Protein AF-A0A968PYA4-F1 (afdb_monomer_lite)

Structure (mmCIF, N/CA/C/O backbone):
data_AF-A0A968PYA4-F1
#
_entry.id   AF-A0A968PYA4-F1
#
loop_
_atom_site.group_PDB
_atom_site.id
_atom_site.type_symbol
_atom_site.label_atom_id
_atom_site.label_alt_id
_atom_site.label_comp_id
_atom_site.label_asym_id
_atom_site.label_entity_id
_atom_site.label_seq_id
_atom_site.pdbx_PDB_ins_code
_atom_site.Cartn_x
_atom_site.Cartn_y
_atom_site.Cartn_z
_atom_site.occupancy
_atom_site.B_iso_or_equiv
_atom_site.auth_seq_id
_atom_site.auth_comp_id
_atom_site.auth_asym_id
_atom_site.auth_atom_id
_atom_site.pdbx_PDB_model_num
ATOM 1 N N . MET A 1 1 ? -38.327 51.781 -13.565 1.00 41.78 1 MET A N 1
ATOM 2 C CA . MET A 1 1 ? -37.555 50.953 -12.631 1.00 41.78 1 MET A CA 1
ATOM 3 C C . MET A 1 1 ? -36.238 50.680 -13.329 1.00 41.78 1 MET A C 1
ATOM 5 O O . MET A 1 1 ? -36.263 49.963 -14.313 1.00 41.78 1 MET A O 1
ATOM 9 N N . ASP A 1 2 ? -35.108 51.319 -13.074 1.00 45.09 2 ASP A N 1
ATOM 10 C CA . ASP A 1 2 ? -34.631 52.258 -12.057 1.00 45.09 2 ASP A CA 1
ATOM 11 C C . ASP A 1 2 ? -33.408 52.940 -12.719 1.00 45.09 2 ASP A C 1
ATOM 13 O O . ASP A 1 2 ? -32.686 52.307 -13.481 1.00 45.09 2 ASP A O 1
ATOM 17 N N . THR A 1 3 ? -33.342 54.269 -12.730 1.00 45.03 3 THR A N 1
ATOM 18 C CA . THR A 1 3 ? -32.497 55.056 -11.809 1.00 45.03 3 THR A CA 1
ATOM 19 C C . THR A 1 3 ? -31.026 55.070 -12.271 1.00 45.03 3 THR A C 1
ATOM 21 O O . THR A 1 3 ? -30.312 54.090 -12.130 1.00 45.03 3 THR A O 1
ATOM 24 N N . ASN A 1 4 ? -30.624 56.073 -13.062 1.00 48.72 4 ASN A N 1
ATOM 25 C CA . ASN A 1 4 ? -29.938 57.301 -12.612 1.00 48.72 4 ASN A CA 1
ATOM 26 C C . ASN A 1 4 ? -28.547 57.034 -12.003 1.00 48.72 4 ASN A C 1
ATOM 28 O O . ASN A 1 4 ? -28.483 56.550 -10.878 1.00 48.72 4 ASN A O 1
ATOM 32 N N . LEU A 1 5 ? -27.464 57.434 -12.689 1.00 50.03 5 LEU A N 1
ATOM 33 C CA . LEU A 1 5 ? -26.242 57.883 -12.011 1.00 50.03 5 LEU A CA 1
ATOM 34 C C . LEU A 1 5 ? -25.325 58.720 -12.931 1.00 50.03 5 LEU A C 1
ATOM 36 O O . LEU A 1 5 ? -24.725 58.184 -13.855 1.00 50.03 5 LEU A O 1
ATOM 40 N N . SER A 1 6 ? -25.245 60.014 -12.595 1.00 45.03 6 SER A N 1
ATOM 41 C CA . SER A 1 6 ? -24.073 60.916 -12.614 1.00 45.03 6 SER A CA 1
ATOM 42 C C . SER A 1 6 ? -23.399 61.242 -13.970 1.00 45.03 6 SER A C 1
ATOM 44 O O . SER A 1 6 ? -22.969 60.349 -14.684 1.00 45.03 6 SER A O 1
ATOM 46 N N . THR A 1 7 ? -23.319 62.501 -14.442 1.00 50.47 7 THR A N 1
ATOM 47 C CA . THR A 1 7 ? -22.664 63.696 -13.830 1.00 50.47 7 THR A CA 1
ATOM 48 C C . THR A 1 7 ? -21.188 63.367 -13.560 1.00 50.47 7 THR A C 1
ATOM 50 O O . THR A 1 7 ? -20.924 62.443 -12.807 1.00 50.47 7 THR A O 1
ATOM 53 N N . ASP A 1 8 ? -20.141 63.983 -14.105 1.00 58.38 8 ASP A N 1
ATOM 54 C CA . ASP A 1 8 ? -19.841 65.307 -14.675 1.00 58.38 8 ASP A CA 1
ATOM 55 C C . ASP A 1 8 ? -18.489 65.151 -15.460 1.00 58.38 8 ASP A C 1
ATOM 57 O O . ASP A 1 8 ? -18.122 64.010 -15.743 1.00 58.38 8 ASP A O 1
ATOM 61 N N . PRO A 1 9 ? -17.719 66.189 -15.851 1.00 59.19 9 PRO A N 1
ATOM 62 C CA . PRO A 1 9 ? -17.381 66.504 -17.232 1.00 59.19 9 PRO A CA 1
ATOM 63 C C . PRO A 1 9 ? -15.839 66.598 -17.373 1.00 59.19 9 PRO A C 1
ATOM 65 O O . PRO A 1 9 ? -15.109 65.875 -16.706 1.00 59.19 9 PRO A O 1
ATOM 68 N N . SER A 1 10 ? -15.359 67.589 -18.125 1.00 39.03 10 SER A N 1
ATOM 69 C CA . SER A 1 10 ? -13.960 68.019 -18.269 1.00 39.03 10 SER A CA 1
ATOM 70 C C . SER A 1 10 ? -13.170 67.176 -19.259 1.00 39.03 10 SER A C 1
ATOM 72 O O . SER A 1 10 ? -12.778 66.048 -18.997 1.00 39.03 10 SER A O 1
ATOM 74 N N . SER A 1 11 ? -13.099 67.676 -20.491 1.00 47.88 11 SER A N 1
ATOM 75 C CA . SER A 1 11 ? -12.031 68.588 -20.944 1.00 47.88 11 SER A CA 1
ATOM 76 C C . SER A 1 11 ? -10.818 67.744 -21.327 1.00 47.88 11 SER A C 1
ATOM 78 O O . SER A 1 11 ? -10.259 67.030 -20.506 1.00 47.88 11 SER A O 1
ATOM 80 N N . SER A 1 12 ? -10.458 67.699 -22.610 1.00 51.44 12 SER A N 1
ATOM 81 C CA . SER A 1 12 ? -9.668 68.783 -23.219 1.00 51.44 12 SER A CA 1
ATOM 82 C C . SER A 1 12 ? -8.507 69.079 -22.283 1.00 51.44 12 SER A C 1
ATOM 84 O O . SER A 1 12 ? -8.679 69.598 -21.192 1.00 51.44 12 SER A O 1
ATOM 86 N N . ASP A 1 13 ? -7.294 68.730 -22.595 1.00 56.59 13 ASP A N 1
ATOM 87 C CA . ASP A 1 13 ? -6.556 68.963 -23.812 1.00 56.59 13 ASP A CA 1
ATOM 88 C C . ASP A 1 13 ? -5.182 68.373 -23.459 1.00 56.59 13 ASP A C 1
ATOM 90 O O . ASP A 1 13 ? -4.937 68.014 -22.307 1.00 56.59 13 ASP A O 1
ATOM 94 N N . GLU A 1 14 ? -4.297 68.273 -24.423 1.00 46.69 14 GLU A N 1
ATOM 95 C CA . GLU A 1 14 ? -2.912 68.700 -24.252 1.00 46.69 14 GLU A CA 1
ATOM 96 C C . GLU A 1 14 ? -2.031 67.935 -25.230 1.00 46.69 14 GLU A C 1
ATOM 98 O O . GLU A 1 14 ? -1.660 66.775 -25.063 1.00 46.69 14 GLU A O 1
ATOM 103 N N . VAL A 1 15 ? -1.727 68.707 -26.267 1.00 52.91 15 VAL A N 1
ATOM 104 C CA . VAL A 1 15 ? -0.376 69.011 -26.728 1.00 52.91 15 VAL A CA 1
ATOM 105 C C . VAL A 1 15 ? 0.360 67.870 -27.409 1.00 52.91 15 VAL A C 1
ATOM 107 O O . VAL A 1 15 ? 0.811 66.895 -26.828 1.00 52.91 15 VAL A O 1
ATOM 110 N N . VAL A 1 16 ? 0.427 67.920 -28.737 1.00 49.22 16 VAL A N 1
ATOM 111 C CA . VAL A 1 16 ? 1.471 68.667 -29.454 1.00 49.22 16 VAL A CA 1
ATOM 112 C C . VAL A 1 16 ? 2.848 68.406 -28.852 1.00 49.22 16 VAL A C 1
ATOM 114 O O . VAL A 1 16 ? 3.220 68.954 -27.821 1.00 49.22 16 VAL A O 1
ATOM 117 N N . SER A 1 17 ? 3.644 67.600 -29.540 1.00 51.28 17 SER A N 1
ATOM 118 C CA . SER A 1 17 ? 4.823 68.118 -30.228 1.00 51.28 17 SER A CA 1
ATOM 119 C C . SER A 1 17 ? 5.457 67.009 -31.048 1.00 51.28 17 SER A C 1
ATOM 121 O O . SER A 1 17 ? 5.524 65.855 -30.637 1.00 51.28 17 SER A O 1
ATOM 123 N N . GLU A 1 18 ? 5.857 67.413 -32.243 1.00 52.53 18 GLU A N 1
ATOM 124 C CA . GLU A 1 18 ? 6.782 66.746 -33.141 1.00 52.53 18 GLU A CA 1
ATOM 125 C C . GLU A 1 18 ? 7.818 65.881 -32.409 1.00 52.53 18 GLU A C 1
ATOM 127 O O . GLU A 1 18 ? 8.619 66.387 -31.630 1.00 52.53 18 GLU A O 1
ATOM 132 N N . ASP A 1 19 ? 7.877 64.599 -32.758 1.00 47.06 19 ASP A N 1
ATOM 133 C CA . ASP A 1 19 ? 9.177 64.001 -33.028 1.00 47.06 19 ASP A CA 1
ATOM 134 C C . ASP A 1 19 ? 9.117 63.321 -34.393 1.00 47.06 19 ASP A C 1
ATOM 136 O O . ASP A 1 19 ? 8.516 62.270 -34.607 1.00 47.06 19 ASP A O 1
ATOM 140 N N . THR A 1 20 ? 9.590 64.105 -35.349 1.00 55.41 20 THR A N 1
ATOM 141 C CA . THR A 1 20 ? 10.455 63.756 -36.469 1.00 55.41 20 THR A CA 1
ATOM 142 C C . THR A 1 20 ? 10.705 62.273 -36.826 1.00 55.41 20 THR A C 1
ATOM 144 O O . THR A 1 20 ? 10.780 61.380 -35.991 1.00 55.41 20 THR A O 1
ATOM 147 N N . PRO A 1 21 ? 10.888 61.993 -38.130 1.00 52.69 21 PRO A N 1
ATOM 148 C CA . PRO A 1 21 ? 10.774 60.664 -38.708 1.00 52.69 21 PRO A CA 1
ATOM 149 C C . PRO A 1 21 ? 12.004 59.809 -38.410 1.00 52.69 21 PRO A C 1
ATOM 151 O O . PRO A 1 21 ? 13.127 60.198 -38.730 1.00 52.69 21 PRO A O 1
ATOM 154 N N . ALA A 1 22 ? 11.800 58.584 -37.932 1.00 47.78 22 ALA A N 1
ATOM 155 C CA . ALA A 1 22 ? 12.832 57.565 -38.034 1.00 47.78 22 ALA A CA 1
ATOM 156 C C . ALA A 1 22 ? 12.248 56.152 -38.140 1.00 47.78 22 ALA A C 1
ATOM 158 O O . ALA A 1 22 ? 11.617 55.639 -37.225 1.00 47.78 22 ALA A O 1
ATOM 159 N N . THR A 1 23 ? 12.613 55.504 -39.248 1.00 51.09 23 THR A N 1
ATOM 160 C CA . THR A 1 23 ? 13.009 54.091 -39.271 1.00 51.09 23 THR A CA 1
ATOM 161 C C . THR A 1 23 ? 11.897 53.031 -39.284 1.00 51.09 23 THR A C 1
ATOM 163 O O . THR A 1 23 ? 11.408 52.552 -38.272 1.00 51.09 23 THR A O 1
ATOM 166 N N . LEU A 1 24 ? 11.572 52.629 -40.521 1.00 59.19 24 LEU A N 1
ATOM 167 C CA . LEU A 1 24 ? 11.461 51.247 -41.025 1.00 59.19 24 LEU A CA 1
ATOM 168 C C . LEU A 1 24 ? 11.083 50.132 -40.020 1.00 59.19 24 LEU A C 1
ATOM 170 O O . LEU A 1 24 ? 11.921 49.754 -39.202 1.00 59.19 24 LEU A O 1
ATOM 174 N N . PRO A 1 25 ? 9.958 49.416 -40.209 1.00 56.22 25 PRO A N 1
ATOM 175 C CA . PRO A 1 25 ? 9.800 48.086 -39.646 1.00 56.22 25 PRO A CA 1
ATOM 176 C C . PRO A 1 25 ? 10.380 47.066 -40.630 1.00 56.22 25 PRO A C 1
ATOM 178 O O . PRO A 1 25 ? 9.633 46.414 -41.348 1.00 56.22 25 PRO A O 1
ATOM 181 N N . ASN A 1 26 ? 11.706 46.954 -40.726 1.00 55.09 26 ASN A N 1
ATOM 182 C CA . ASN A 1 26 ? 12.313 45.711 -41.208 1.00 55.09 26 ASN A CA 1
ATOM 183 C C . ASN A 1 26 ? 13.812 45.673 -40.897 1.00 55.09 26 ASN A C 1
ATOM 185 O O . ASN A 1 26 ? 14.641 46.072 -41.715 1.00 55.09 26 ASN A O 1
ATOM 189 N N . LEU A 1 27 ? 14.175 45.166 -39.723 1.00 47.78 27 LEU A N 1
ATOM 190 C CA . LEU A 1 27 ? 15.518 44.646 -39.512 1.00 47.78 27 LEU A CA 1
ATOM 191 C C . LEU A 1 27 ? 15.427 43.302 -38.806 1.00 47.78 27 LEU A C 1
ATOM 193 O O . LEU A 1 27 ? 14.914 43.179 -37.698 1.00 47.78 27 LEU A O 1
ATOM 197 N N . ALA A 1 28 ? 15.906 42.310 -39.547 1.00 57.34 28 ALA A N 1
ATOM 198 C CA . ALA A 1 28 ? 16.085 40.934 -39.163 1.00 57.34 28 ALA A CA 1
ATOM 199 C C . ALA A 1 28 ? 16.707 40.820 -37.771 1.00 57.34 28 ALA A C 1
ATOM 201 O O . ALA A 1 28 ? 17.784 41.362 -37.519 1.00 57.34 28 ALA A O 1
ATOM 202 N N . VAL A 1 29 ? 16.069 40.039 -36.903 1.00 58.34 29 VAL A N 1
ATOM 203 C CA . VAL A 1 29 ? 16.829 39.345 -35.872 1.00 58.34 29 VAL A CA 1
ATOM 204 C C . VAL A 1 29 ? 17.521 38.171 -36.568 1.00 58.34 29 VAL A C 1
ATOM 206 O O . VAL A 1 29 ? 16.836 37.333 -37.159 1.00 58.34 29 VAL A O 1
ATOM 209 N N . PRO A 1 30 ? 18.862 38.116 -36.607 1.00 49.25 30 PRO A N 1
ATOM 210 C CA . PRO A 1 30 ? 19.528 36.885 -36.977 1.00 49.25 30 PRO A CA 1
ATOM 211 C C . PRO A 1 30 ? 19.153 35.833 -35.935 1.00 49.25 30 PRO A C 1
ATOM 213 O O . PRO A 1 30 ? 19.255 36.070 -34.730 1.00 49.25 30 PRO A O 1
ATOM 216 N N . ASP A 1 31 ? 18.698 34.690 -36.435 1.00 53.97 31 ASP A N 1
ATOM 217 C CA . ASP A 1 31 ? 18.552 33.436 -35.713 1.00 53.97 31 ASP A CA 1
ATOM 218 C C . ASP A 1 31 ? 19.905 33.071 -35.078 1.00 53.97 31 ASP A C 1
ATOM 220 O O . ASP A 1 31 ? 20.741 32.383 -35.655 1.00 53.97 31 ASP A O 1
ATOM 224 N N . MET A 1 32 ? 20.173 33.615 -33.893 1.00 51.75 32 MET A N 1
ATOM 225 C CA . MET A 1 32 ? 21.136 33.052 -32.958 1.00 51.75 32 MET A CA 1
ATOM 226 C C . MET A 1 32 ? 20.378 32.036 -32.113 1.00 51.75 32 MET A C 1
ATOM 228 O O . MET A 1 32 ? 20.195 32.211 -30.909 1.00 51.75 32 MET A O 1
ATOM 232 N N . SER A 1 33 ? 19.916 30.968 -32.769 1.00 55.91 33 SER A N 1
ATOM 233 C CA . SER A 1 33 ? 19.610 29.716 -32.090 1.00 55.91 33 SER A CA 1
ATOM 234 C C . SER A 1 33 ? 20.893 29.255 -31.403 1.00 55.91 33 SER A C 1
ATOM 236 O O . SER A 1 33 ? 21.832 28.768 -32.035 1.00 55.91 33 SER A O 1
ATOM 238 N N . LEU A 1 34 ? 20.967 29.512 -30.098 1.00 57.03 34 LEU A N 1
ATOM 239 C CA . LEU A 1 34 ? 22.043 29.053 -29.228 1.00 57.03 34 LEU A CA 1
ATOM 240 C C . LEU A 1 34 ? 22.234 27.534 -29.401 1.00 57.03 34 LEU A C 1
ATOM 242 O O . LEU A 1 34 ? 21.244 26.796 -29.449 1.00 57.03 34 LEU A O 1
ATOM 246 N N . PRO A 1 35 ? 23.479 27.034 -29.462 1.00 51.03 35 PRO A N 1
ATOM 247 C CA . PRO A 1 35 ? 23.726 25.604 -29.503 1.00 51.03 35 PRO A CA 1
ATOM 248 C C . PRO A 1 35 ? 23.431 24.986 -28.128 1.00 51.03 35 PRO A C 1
ATOM 250 O O . PRO A 1 35 ? 24.173 25.225 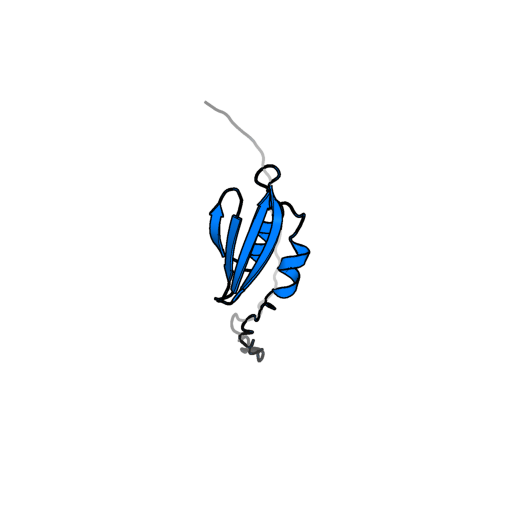-27.185 1.00 51.03 35 PRO A O 1
ATOM 253 N N . GLN A 1 36 ? 22.343 24.206 -28.084 1.00 57.28 36 GLN A N 1
ATOM 254 C CA . GLN A 1 36 ? 22.044 23.007 -27.279 1.00 57.28 36 GLN A CA 1
ATOM 255 C C . GLN A 1 36 ? 22.312 23.010 -25.751 1.00 57.28 36 GLN A C 1
ATOM 257 O O . GLN A 1 36 ? 23.308 23.505 -25.240 1.00 57.28 36 GLN A O 1
ATOM 262 N N . PRO A 1 37 ? 21.495 22.250 -25.010 1.00 47.38 37 PRO A N 1
ATOM 263 C CA . PRO A 1 37 ? 22.007 20.914 -24.728 1.00 47.38 37 PRO A CA 1
ATOM 264 C C . PRO A 1 37 ? 21.096 19.843 -25.319 1.00 47.38 37 PRO A C 1
ATOM 266 O O . PRO A 1 37 ? 19.876 19.880 -25.177 1.00 47.38 37 PRO A O 1
ATOM 269 N N . SER A 1 38 ? 21.717 18.856 -25.965 1.00 57.66 38 SER A N 1
ATOM 270 C CA . SER A 1 38 ? 21.210 17.494 -25.954 1.00 57.66 38 SER A CA 1
ATOM 271 C C . SER A 1 38 ? 20.962 17.168 -24.489 1.00 57.66 38 SER A C 1
ATOM 273 O O . SER A 1 38 ? 21.904 16.870 -23.760 1.00 57.66 38 SER A O 1
ATOM 275 N N . GLN A 1 39 ? 19.725 17.300 -24.024 1.00 56.75 39 GLN A N 1
ATOM 276 C CA . GLN A 1 39 ? 19.330 16.524 -22.870 1.00 56.75 39 GLN A CA 1
ATOM 277 C C . GLN A 1 39 ? 19.525 15.090 -23.367 1.00 56.75 39 GLN A C 1
ATOM 279 O O . GLN A 1 39 ? 18.877 14.717 -24.356 1.00 56.75 39 GLN A O 1
ATOM 284 N N . PRO A 1 40 ? 20.443 14.283 -22.802 1.00 51.53 40 PRO A N 1
ATOM 285 C CA . PRO A 1 40 ? 20.166 12.866 -22.862 1.00 51.53 40 PRO A CA 1
ATOM 286 C C . PRO A 1 40 ? 18.723 12.736 -22.363 1.00 51.53 40 PRO A C 1
ATOM 288 O O . PRO A 1 40 ? 18.318 13.448 -21.438 1.00 51.53 40 PRO A O 1
ATOM 291 N N . LEU A 1 41 ? 17.921 11.876 -22.990 1.00 54.00 41 LEU A N 1
ATOM 292 C CA . LEU A 1 41 ? 16.944 11.186 -22.172 1.00 54.00 41 LEU A CA 1
ATOM 293 C C . LEU A 1 41 ? 17.799 10.558 -21.070 1.00 54.00 41 LEU A C 1
ATOM 295 O O . LEU A 1 41 ? 18.383 9.495 -21.248 1.00 54.00 41 LEU A O 1
ATOM 299 N N . GLU A 1 42 ? 17.959 11.275 -19.963 1.00 52.91 42 GLU A N 1
ATOM 300 C CA . GLU A 1 42 ? 17.998 10.663 -18.666 1.00 52.91 42 GLU A CA 1
ATOM 301 C C . GLU A 1 42 ? 16.678 9.898 -18.680 1.00 52.91 42 GLU A C 1
ATOM 303 O O . GLU A 1 42 ? 15.611 10.428 -18.373 1.00 52.91 42 GLU A O 1
ATOM 308 N N . GLU A 1 43 ? 16.730 8.656 -19.179 1.00 49.22 43 GLU A N 1
ATOM 309 C CA . GLU A 1 43 ? 16.092 7.562 -18.482 1.00 49.22 43 GLU A CA 1
ATOM 310 C C . GLU A 1 43 ? 16.287 7.937 -17.030 1.00 49.22 43 GLU A C 1
ATOM 312 O O . GLU A 1 43 ? 17.400 7.875 -16.501 1.00 49.22 43 GLU A O 1
ATOM 317 N N . ALA A 1 44 ? 15.239 8.499 -16.439 1.00 49.91 44 ALA A N 1
ATOM 318 C CA . ALA A 1 44 ? 15.140 8.577 -15.019 1.00 49.91 44 ALA A CA 1
ATOM 319 C C . ALA A 1 44 ? 15.121 7.104 -14.606 1.00 49.91 44 ALA A C 1
ATOM 321 O O . ALA A 1 44 ? 14.074 6.524 -14.352 1.00 49.91 44 ALA A O 1
ATOM 322 N N . MET A 1 45 ? 16.310 6.504 -14.520 1.00 47.16 45 MET A N 1
ATOM 323 C CA . MET A 1 45 ? 16.735 5.770 -13.355 1.00 47.16 45 MET A CA 1
ATOM 324 C C . MET A 1 45 ? 16.506 6.726 -12.184 1.00 47.16 45 MET A C 1
ATOM 326 O O . MET A 1 45 ? 17.434 7.266 -11.586 1.00 47.16 45 MET A O 1
ATOM 330 N N . THR A 1 46 ? 15.229 6.974 -11.872 1.00 49.44 46 THR A N 1
ATOM 331 C CA . THR A 1 46 ? 14.802 7.175 -10.508 1.00 49.44 46 THR A CA 1
ATOM 332 C C . THR A 1 46 ? 15.554 6.088 -9.765 1.00 49.44 46 THR A C 1
ATOM 334 O O . THR A 1 46 ? 15.425 4.919 -10.147 1.00 49.44 46 THR A O 1
ATOM 337 N N . PRO A 1 47 ? 16.448 6.436 -8.821 1.00 41.03 47 PRO A N 1
ATOM 338 C CA . PRO A 1 47 ? 17.078 5.408 -8.022 1.00 41.03 47 PRO A CA 1
ATOM 339 C C . PRO A 1 47 ? 15.910 4.605 -7.482 1.00 41.03 47 PRO A C 1
ATOM 341 O O . PRO A 1 47 ? 15.055 5.170 -6.797 1.00 41.03 47 PRO A O 1
ATOM 344 N N . ALA A 1 48 ? 15.786 3.345 -7.910 1.00 51.38 48 ALA A N 1
ATOM 345 C CA . ALA A 1 48 ? 14.774 2.487 -7.347 1.00 51.38 48 ALA A CA 1
ATOM 346 C C . ALA A 1 48 ? 15.027 2.575 -5.840 1.00 51.38 48 ALA A C 1
ATOM 348 O O . ALA A 1 48 ? 16.164 2.303 -5.434 1.00 51.38 48 ALA A O 1
ATOM 349 N N . PRO A 1 49 ? 14.076 3.103 -5.034 1.00 50.47 49 PRO A N 1
ATOM 350 C CA . PRO A 1 49 ? 14.293 3.227 -3.605 1.00 50.47 49 PRO A CA 1
ATOM 351 C C . PRO A 1 49 ? 14.812 1.883 -3.115 1.00 50.47 49 PRO A C 1
ATOM 353 O O . PRO A 1 49 ? 14.277 0.865 -3.564 1.00 50.47 49 PRO A O 1
ATOM 356 N N . PRO A 1 50 ? 15.893 1.873 -2.316 1.00 50.31 50 PRO A N 1
ATOM 357 C CA . PRO A 1 50 ? 16.592 0.652 -1.962 1.00 50.31 50 PRO A CA 1
ATOM 358 C C . PRO A 1 50 ? 15.577 -0.322 -1.376 1.00 50.31 50 PRO A C 1
ATOM 360 O O . PRO A 1 50 ? 15.101 -0.152 -0.257 1.00 50.31 50 PRO A O 1
ATOM 363 N N . THR A 1 51 ? 15.221 -1.331 -2.164 1.00 54.84 51 THR A N 1
ATOM 364 C CA . THR A 1 51 ? 14.143 -2.268 -1.853 1.00 54.84 51 THR A CA 1
ATOM 365 C C . THR A 1 51 ? 14.435 -3.044 -0.569 1.00 54.84 51 THR A C 1
ATOM 367 O O . THR A 1 51 ? 13.527 -3.456 0.144 1.00 54.84 51 THR A O 1
ATOM 370 N N . ALA A 1 52 ? 15.724 -3.165 -0.241 1.00 50.03 52 ALA A N 1
ATOM 371 C CA . ALA A 1 52 ? 16.241 -3.803 0.958 1.00 50.03 52 ALA A CA 1
ATOM 372 C C . ALA A 1 52 ? 15.968 -3.035 2.267 1.00 50.03 52 ALA A C 1
ATOM 374 O O . ALA A 1 52 ? 15.996 -3.655 3.325 1.00 50.03 52 ALA A O 1
ATOM 375 N N . ASP A 1 53 ? 15.710 -1.721 2.229 1.00 60.19 53 ASP A N 1
ATOM 376 C CA . ASP A 1 53 ? 15.422 -0.940 3.448 1.00 60.19 53 ASP A CA 1
ATOM 377 C C . ASP A 1 53 ? 13.928 -0.984 3.825 1.00 60.19 53 ASP A C 1
ATOM 379 O O . ASP A 1 53 ? 13.552 -0.775 4.977 1.00 60.19 53 ASP A O 1
ATOM 383 N N . LEU A 1 54 ? 13.065 -1.334 2.864 1.00 65.25 54 LEU A N 1
ATOM 384 C CA . LEU A 1 54 ? 11.613 -1.340 3.040 1.00 65.25 54 LEU A CA 1
ATOM 385 C C . LEU A 1 54 ? 11.157 -2.418 4.036 1.00 65.25 54 LEU A C 1
ATOM 387 O O . LEU A 1 54 ? 10.352 -2.142 4.917 1.00 65.25 54 LEU A O 1
ATOM 391 N N . SER A 1 55 ? 11.704 -3.630 3.982 1.00 65.56 55 SER A N 1
ATOM 392 C CA . SER A 1 55 ? 11.267 -4.721 4.866 1.00 65.56 55 SER A CA 1
ATOM 393 C C . SER A 1 55 ? 11.541 -4.461 6.355 1.00 65.56 55 SER A C 1
ATOM 395 O O . SER A 1 55 ? 10.789 -4.914 7.211 1.00 65.56 55 SER A O 1
ATOM 397 N N . THR A 1 56 ? 12.574 -3.682 6.693 1.00 64.75 56 THR A N 1
ATOM 398 C CA . THR A 1 56 ? 12.874 -3.335 8.097 1.00 64.75 56 THR A CA 1
ATOM 399 C C . THR A 1 56 ? 12.294 -1.979 8.500 1.00 64.75 56 THR A C 1
ATOM 401 O O . THR A 1 56 ? 11.875 -1.809 9.642 1.00 64.75 56 THR A O 1
ATOM 404 N N . GLY A 1 57 ? 12.235 -1.013 7.578 1.00 79.75 57 GLY A N 1
ATOM 405 C CA . GLY A 1 57 ? 11.751 0.340 7.858 1.00 79.75 57 GLY A CA 1
ATOM 406 C C . GLY A 1 57 ? 10.230 0.463 7.974 1.00 79.75 57 GLY A C 1
ATOM 407 O O . GLY A 1 57 ? 9.743 1.436 8.551 1.00 79.75 57 GLY A O 1
ATOM 408 N N . LEU A 1 58 ? 9.472 -0.497 7.438 1.00 84.62 58 LEU A N 1
ATOM 409 C CA . LEU A 1 58 ? 8.007 -0.452 7.432 1.00 84.62 58 LEU A CA 1
ATOM 410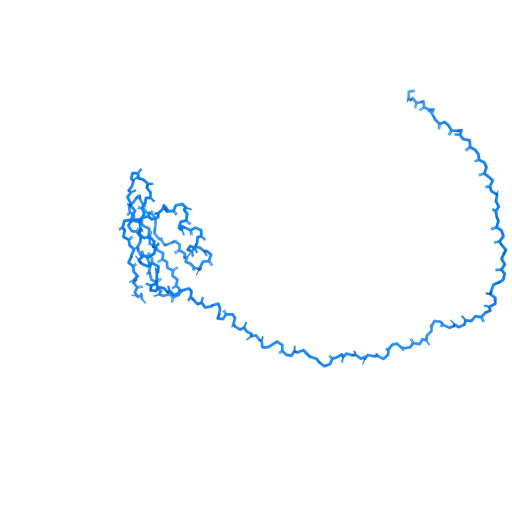 C C . LEU A 1 58 ? 7.371 -1.060 8.687 1.00 84.62 58 LEU A C 1
ATOM 412 O O . LEU A 1 58 ? 6.266 -0.661 9.045 1.00 84.62 58 LEU A O 1
ATOM 416 N N . VAL A 1 59 ? 8.054 -1.980 9.372 1.00 89.12 59 VAL A N 1
ATOM 417 C CA . VAL A 1 59 ? 7.524 -2.646 10.573 1.00 89.12 59 VAL A CA 1
ATOM 418 C C . VAL A 1 59 ? 7.294 -1.631 11.698 1.00 89.12 59 VAL A C 1
ATOM 420 O O . VAL A 1 59 ? 8.158 -0.815 12.015 1.00 89.12 59 VAL A O 1
ATOM 423 N N . GLY A 1 60 ? 6.115 -1.688 12.314 1.00 88.50 60 GLY A N 1
ATOM 424 C CA . GLY A 1 60 ? 5.654 -0.760 13.347 1.00 88.50 60 GLY A CA 1
ATOM 425 C C . GLY A 1 60 ? 5.094 0.559 12.810 1.00 88.50 60 GLY A C 1
ATOM 426 O O . GLY A 1 60 ? 4.724 1.421 13.601 1.00 88.50 60 GLY A O 1
ATOM 427 N N . GLN A 1 61 ? 5.025 0.752 11.489 1.00 89.69 61 GLN A N 1
ATOM 428 C CA . GLN A 1 61 ? 4.351 1.911 10.904 1.00 89.69 61 GLN A CA 1
ATOM 429 C C . GLN A 1 61 ? 2.884 1.614 10.599 1.00 89.69 61 GLN A C 1
ATOM 431 O O . GLN A 1 61 ? 2.506 0.483 10.299 1.00 89.69 61 GLN A O 1
ATOM 436 N N . ASN A 1 62 ? 2.044 2.649 10.631 1.00 92.00 62 ASN A N 1
ATOM 437 C CA . ASN A 1 62 ? 0.651 2.513 10.229 1.00 92.00 62 ASN A CA 1
ATOM 438 C C . ASN A 1 62 ? 0.533 2.421 8.703 1.00 92.00 62 ASN A C 1
ATOM 440 O O . ASN A 1 62 ? 1.123 3.223 7.974 1.00 92.00 62 ASN A O 1
ATOM 444 N N . ILE A 1 63 ? -0.278 1.485 8.220 1.00 89.81 63 ILE A N 1
ATOM 445 C CA . ILE A 1 63 ? -0.440 1.225 6.793 1.00 89.81 63 ILE A CA 1
ATOM 446 C C . ILE A 1 63 ? -0.976 2.431 6.022 1.00 89.81 63 ILE A C 1
ATOM 448 O O . ILE A 1 63 ? -0.618 2.619 4.864 1.00 89.81 63 ILE A O 1
ATOM 452 N N . ASP A 1 64 ? -1.771 3.291 6.661 1.00 90.38 64 ASP A N 1
ATOM 453 C CA . ASP A 1 64 ? -2.307 4.505 6.036 1.00 90.38 64 ASP A CA 1
ATOM 454 C C . ASP A 1 64 ? -1.196 5.518 5.693 1.00 90.38 64 ASP A C 1
ATOM 456 O O . ASP A 1 64 ? -1.287 6.235 4.701 1.00 90.38 64 ASP A O 1
ATOM 460 N N . ALA A 1 65 ? -0.100 5.519 6.462 1.00 89.00 65 ALA A N 1
ATOM 461 C CA . ALA A 1 65 ? 1.087 6.332 6.190 1.00 89.00 65 ALA A CA 1
ATOM 462 C C . ALA A 1 65 ? 2.056 5.652 5.207 1.00 89.00 65 ALA A C 1
ATOM 464 O O . ALA A 1 65 ? 2.683 6.322 4.387 1.00 89.00 65 ALA A O 1
ATOM 465 N N . VAL A 1 66 ? 2.163 4.323 5.270 1.00 88.50 66 VAL A N 1
ATOM 466 C CA . VAL A 1 66 ? 3.075 3.526 4.434 1.00 88.50 66 VAL A CA 1
ATOM 467 C C . VAL A 1 66 ? 2.598 3.435 2.986 1.00 88.50 66 VAL A C 1
ATOM 469 O O . VAL A 1 66 ? 3.392 3.598 2.060 1.00 88.50 66 VAL A O 1
ATOM 472 N N . MET A 1 67 ? 1.301 3.210 2.773 1.00 88.75 67 MET A N 1
ATOM 473 C CA . MET A 1 67 ? 0.704 3.053 1.445 1.00 88.75 67 MET A CA 1
ATOM 474 C C . MET A 1 67 ? 1.057 4.175 0.456 1.00 88.75 67 MET A C 1
ATOM 476 O O . MET A 1 67 ? 1.586 3.854 -0.607 1.00 88.75 67 MET A O 1
ATOM 480 N N . PRO A 1 68 ? 0.858 5.470 0.770 1.00 88.62 68 PRO A N 1
ATOM 481 C CA . PRO A 1 68 ? 1.187 6.538 -0.171 1.00 88.62 68 PRO A CA 1
ATOM 482 C C . PRO A 1 68 ? 2.691 6.636 -0.458 1.00 88.62 68 PRO A C 1
ATOM 484 O O . PRO A 1 68 ? 3.073 7.041 -1.554 1.00 88.62 68 PRO A O 1
ATOM 487 N N . MET A 1 69 ? 3.560 6.262 0.491 1.00 87.44 69 MET A N 1
ATOM 488 C CA . MET A 1 69 ? 5.008 6.207 0.252 1.00 87.44 69 MET A CA 1
ATOM 489 C C . MET A 1 69 ? 5.362 5.098 -0.740 1.00 87.44 69 MET A C 1
ATOM 491 O O . MET A 1 69 ? 6.185 5.309 -1.630 1.00 87.44 69 MET A O 1
ATOM 495 N N . LEU A 1 70 ? 4.724 3.933 -0.608 1.00 88.44 70 LEU A N 1
ATOM 496 C CA . LEU A 1 70 ? 4.912 2.807 -1.517 1.00 88.44 70 LEU A CA 1
ATOM 497 C C . LEU A 1 70 ? 4.376 3.124 -2.917 1.00 88.44 70 LEU A C 1
ATOM 499 O O . LEU A 1 70 ? 5.085 2.905 -3.896 1.00 88.44 70 LEU A O 1
ATOM 503 N N . GLU A 1 71 ? 3.196 3.732 -3.023 1.00 88.19 71 GLU A N 1
ATOM 504 C CA . GLU A 1 71 ? 2.629 4.171 -4.305 1.00 88.19 71 GLU A CA 1
ATOM 505 C C . GLU A 1 71 ? 3.529 5.203 -5.007 1.00 88.19 71 GLU A C 1
ATOM 507 O O . GLU A 1 71 ? 3.799 5.082 -6.201 1.00 88.19 71 GLU A O 1
ATOM 512 N N . GLN A 1 72 ? 4.069 6.184 -4.271 1.00 85.75 72 GLN A N 1
ATOM 513 C CA . GLN A 1 72 ? 5.045 7.144 -4.812 1.00 85.75 72 GLN A CA 1
ATOM 514 C C . GLN A 1 72 ? 6.356 6.479 -5.242 1.00 85.75 72 GLN A C 1
ATOM 516 O O . GLN A 1 72 ? 6.997 6.926 -6.192 1.00 85.75 72 GLN A O 1
ATOM 521 N N . ALA A 1 73 ? 6.750 5.405 -4.557 1.00 82.88 73 ALA A N 1
ATOM 522 C CA . ALA A 1 73 ? 7.895 4.576 -4.910 1.00 82.88 73 ALA A CA 1
ATOM 523 C C . ALA A 1 73 ? 7.623 3.628 -6.096 1.00 82.88 73 ALA A C 1
ATOM 525 O O . ALA A 1 73 ? 8.534 2.906 -6.501 1.00 82.88 73 ALA A O 1
ATOM 526 N N . GLY A 1 74 ? 6.415 3.644 -6.670 1.00 87.94 74 GLY A N 1
ATOM 527 C CA . GLY A 1 74 ? 6.037 2.839 -7.832 1.00 87.94 74 GLY A CA 1
ATOM 528 C C . GLY A 1 74 ? 5.513 1.445 -7.493 1.00 87.94 74 GLY A C 1
ATOM 529 O O . GLY A 1 74 ? 5.374 0.624 -8.393 1.00 87.94 74 GLY A O 1
ATOM 530 N N . TRP A 1 75 ? 5.226 1.165 -6.222 1.00 90.75 75 TRP A N 1
ATOM 531 C CA . TRP A 1 75 ? 4.584 -0.080 -5.815 1.00 90.75 75 TRP A CA 1
ATOM 532 C C . TRP A 1 75 ? 3.090 -0.047 -6.094 1.00 90.75 75 TRP A C 1
ATOM 534 O O . TRP A 1 75 ? 2.396 0.913 -5.757 1.00 90.75 75 TRP A O 1
ATOM 544 N N . MET A 1 76 ? 2.580 -1.134 -6.658 1.00 91.50 76 MET A N 1
ATOM 545 C CA . MET A 1 76 ? 1.167 -1.302 -6.967 1.00 91.50 76 MET A CA 1
ATOM 546 C C . MET A 1 76 ? 0.569 -2.390 -6.091 1.00 91.50 76 MET A C 1
ATOM 548 O O . MET A 1 76 ? 1.117 -3.482 -5.993 1.00 91.50 76 MET A O 1
ATOM 552 N N . VAL A 1 77 ? -0.580 -2.123 -5.473 1.00 92.88 77 VAL A N 1
ATOM 553 C CA . VAL A 1 77 ? -1.283 -3.136 -4.678 1.00 92.88 77 VAL A CA 1
ATOM 554 C C . VAL A 1 77 ? -1.862 -4.205 -5.597 1.00 92.88 77 VAL A C 1
ATOM 556 O O . VAL A 1 77 ? -2.735 -3.921 -6.416 1.00 92.88 77 VAL A O 1
ATOM 559 N N . VAL A 1 78 ? -1.419 -5.442 -5.404 1.00 93.69 78 VAL A N 1
ATOM 560 C CA . VAL A 1 78 ? -1.941 -6.624 -6.100 1.00 93.69 78 VAL A CA 1
ATOM 561 C C . VAL A 1 78 ? -3.034 -7.282 -5.269 1.00 93.69 78 VAL A C 1
ATOM 563 O O . VAL A 1 78 ? -4.100 -7.617 -5.784 1.00 93.69 78 VAL A O 1
ATOM 566 N N . THR A 1 79 ? -2.800 -7.403 -3.961 1.00 93.81 79 THR A N 1
ATOM 567 C CA . THR A 1 79 ? -3.741 -8.026 -3.027 1.00 93.81 79 THR A CA 1
ATOM 568 C C . THR A 1 79 ? -3.888 -7.157 -1.791 1.00 93.81 79 THR A C 1
ATOM 570 O O 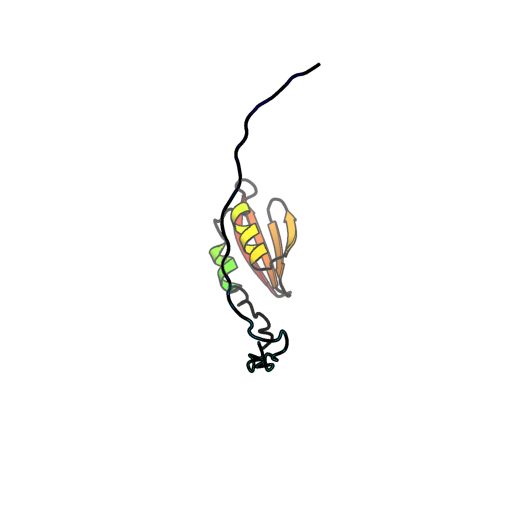. THR A 1 79 ? -2.901 -6.714 -1.213 1.00 93.81 79 THR A O 1
ATOM 573 N N . ARG A 1 80 ? -5.126 -6.941 -1.335 1.00 91.75 80 ARG A N 1
ATOM 574 C CA . ARG A 1 80 ? -5.406 -6.263 -0.066 1.00 91.75 80 ARG A CA 1
ATOM 575 C C . ARG A 1 80 ? -6.429 -7.048 0.733 1.00 91.75 80 ARG A C 1
ATOM 577 O O . ARG A 1 80 ? -7.579 -7.192 0.324 1.00 91.75 80 ARG A O 1
ATOM 584 N N . THR A 1 81 ? -6.008 -7.525 1.890 1.00 90.81 81 THR A N 1
ATOM 585 C CA . THR A 1 81 ? -6.850 -8.186 2.886 1.00 90.81 81 THR A CA 1
ATOM 586 C C . THR A 1 81 ? -6.736 -7.443 4.221 1.00 90.81 81 THR A C 1
ATOM 588 O O . THR A 1 81 ? -5.869 -6.581 4.368 1.00 90.81 81 THR A O 1
ATOM 591 N N . PRO A 1 82 ? -7.582 -7.753 5.220 1.00 88.62 82 PRO A N 1
ATOM 592 C CA . PRO A 1 82 ? -7.486 -7.122 6.536 1.00 88.62 82 PRO A CA 1
ATOM 593 C C . PRO A 1 82 ? -6.170 -7.386 7.285 1.00 88.62 82 PRO A C 1
ATOM 595 O O . PRO A 1 82 ? -5.888 -6.678 8.244 1.00 88.62 82 PRO A O 1
ATOM 598 N N . GLN A 1 83 ? -5.408 -8.414 6.896 1.00 91.94 83 GLN A N 1
ATOM 599 C CA . GLN A 1 83 ? -4.193 -8.851 7.599 1.00 91.94 83 GLN A CA 1
ATOM 600 C C . GLN A 1 83 ? -2.947 -8.893 6.711 1.00 91.94 83 GLN A C 1
ATOM 602 O O . GLN A 1 83 ? -1.855 -9.112 7.213 1.00 91.94 83 GLN A O 1
ATOM 607 N N . LEU A 1 84 ? -3.097 -8.711 5.402 1.00 92.94 84 LEU A N 1
ATOM 608 C CA . LEU A 1 84 ? -2.009 -8.823 4.438 1.00 92.94 84 LEU A CA 1
ATOM 609 C C . LEU A 1 84 ? -2.262 -7.878 3.268 1.00 92.94 84 LEU A C 1
ATOM 611 O O . LEU A 1 84 ? -3.359 -7.886 2.694 1.00 92.94 84 LEU A O 1
ATOM 615 N N . ILE A 1 85 ? -1.242 -7.122 2.885 1.00 93.31 85 ILE A N 1
ATOM 616 C CA . ILE A 1 85 ? -1.200 -6.348 1.649 1.00 93.31 85 ILE A CA 1
ATOM 617 C C . ILE A 1 85 ? -0.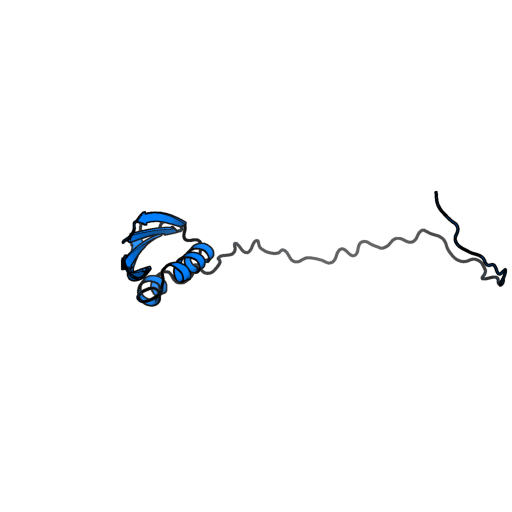007 -6.819 0.837 1.00 93.31 85 ILE A C 1
ATOM 619 O O . ILE A 1 85 ? 1.116 -6.743 1.307 1.00 93.31 85 ILE A O 1
ATOM 623 N N . GLN A 1 86 ? -0.257 -7.267 -0.383 1.00 93.38 86 GLN A N 1
ATOM 624 C CA . GLN A 1 86 ? 0.782 -7.636 -1.330 1.00 93.38 86 GLN A CA 1
ATOM 625 C C . GLN A 1 86 ? 0.889 -6.550 -2.387 1.00 93.38 86 GLN A C 1
ATOM 627 O O . GLN A 1 86 ? -0.118 -6.166 -3.000 1.00 93.38 86 GLN A O 1
ATOM 632 N N . LEU A 1 87 ? 2.103 -6.070 -2.602 1.00 93.06 87 LEU A N 1
ATOM 633 C CA . LEU A 1 87 ? 2.440 -5.106 -3.629 1.00 93.06 87 LEU A CA 1
ATOM 634 C C . LEU A 1 87 ? 3.391 -5.729 -4.648 1.00 93.06 87 LEU A C 1
ATOM 636 O O . LEU A 1 87 ? 4.136 -6.647 -4.325 1.00 93.06 87 LEU A O 1
ATOM 640 N N . ASP A 1 88 ? 3.360 -5.213 -5.867 1.00 92.25 88 ASP A N 1
ATOM 641 C CA . ASP A 1 88 ? 4.273 -5.562 -6.950 1.00 92.25 88 ASP A CA 1
ATOM 642 C C . ASP A 1 88 ? 4.926 -4.299 -7.505 1.00 92.25 88 ASP A C 1
ATOM 644 O O . ASP A 1 88 ? 4.303 -3.231 -7.582 1.00 92.25 88 ASP A O 1
ATOM 648 N N . ARG A 1 89 ? 6.192 -4.436 -7.883 1.00 88.31 89 ARG A N 1
ATOM 649 C CA . ARG A 1 89 ? 6.957 -3.427 -8.592 1.00 88.31 89 ARG A CA 1
ATOM 650 C C . ARG A 1 89 ? 8.054 -4.084 -9.417 1.00 88.31 89 ARG A C 1
ATOM 652 O O . ARG A 1 89 ? 8.998 -4.627 -8.857 1.00 88.31 89 ARG A O 1
ATOM 659 N N . ASP A 1 90 ? 7.979 -3.948 -10.739 1.00 86.56 90 ASP A N 1
ATOM 660 C CA . ASP A 1 90 ? 9.058 -4.322 -11.666 1.00 86.56 90 ASP A CA 1
ATOM 661 C C . ASP A 1 90 ? 9.578 -5.772 -11.478 1.00 86.56 90 ASP A C 1
ATOM 663 O O . ASP A 1 90 ? 10.769 -6.035 -11.645 1.00 86.56 90 ASP A O 1
ATOM 667 N N . GLY A 1 91 ? 8.698 -6.722 -11.126 1.00 85.62 91 GLY A N 1
ATOM 668 C CA . GLY A 1 91 ? 9.072 -8.119 -10.839 1.00 85.62 91 GLY A CA 1
ATOM 669 C C . GLY A 1 91 ? 9.520 -8.378 -9.395 1.00 85.62 91 GLY A C 1
ATOM 670 O O . GLY A 1 91 ? 9.996 -9.464 -9.080 1.00 85.62 91 GLY A O 1
ATOM 671 N N . GLN A 1 92 ? 9.369 -7.398 -8.505 1.00 87.94 92 GLN A N 1
ATOM 672 C CA . GLN A 1 92 ? 9.554 -7.552 -7.066 1.00 87.94 92 GLN A CA 1
ATOM 673 C C . GLN A 1 92 ? 8.195 -7.515 -6.366 1.00 87.94 92 GLN A C 1
ATOM 675 O O . GLN A 1 92 ? 7.429 -6.571 -6.537 1.00 87.94 92 GLN A O 1
ATOM 680 N N . GLY A 1 93 ? 7.914 -8.519 -5.542 1.00 90.25 93 GLY A N 1
ATOM 681 C CA . GLY A 1 93 ? 6.789 -8.552 -4.617 1.00 90.25 93 GLY A CA 1
ATOM 682 C C . GLY A 1 93 ? 7.160 -7.974 -3.251 1.00 90.25 93 GLY A C 1
ATOM 683 O O . GLY A 1 93 ? 8.296 -8.104 -2.800 1.00 90.25 93 GLY A O 1
ATOM 684 N N . LEU A 1 94 ? 6.206 -7.348 -2.571 1.00 91.06 94 LEU A N 1
ATOM 685 C CA . LEU A 1 94 ? 6.327 -6.915 -1.181 1.00 91.06 94 LEU A CA 1
ATOM 686 C C . LEU A 1 94 ? 5.069 -7.319 -0.421 1.00 91.06 94 LEU A C 1
ATOM 688 O O . LEU A 1 94 ? 3.993 -6.776 -0.666 1.00 91.06 94 LEU A O 1
ATOM 692 N N . ASP A 1 95 ? 5.224 -8.236 0.520 1.00 93.00 95 ASP A N 1
ATOM 693 C CA . ASP A 1 95 ? 4.162 -8.717 1.390 1.00 93.00 95 ASP A CA 1
ATOM 694 C C . ASP A 1 95 ? 4.234 -7.971 2.720 1.00 93.00 95 ASP A C 1
ATOM 696 O O . ASP A 1 95 ? 5.226 -8.041 3.435 1.00 93.00 95 ASP A O 1
ATOM 700 N N . LEU A 1 96 ? 3.181 -7.234 3.056 1.00 92.50 96 LEU A N 1
ATOM 701 C CA . LEU A 1 96 ? 3.035 -6.499 4.307 1.00 92.50 96 LEU A CA 1
ATOM 702 C C . LEU A 1 96 ? 1.974 -7.179 5.161 1.00 92.50 96 LEU A C 1
ATOM 704 O O . LEU A 1 96 ? 0.779 -7.074 4.868 1.00 92.50 96 LEU A O 1
ATOM 708 N N . GLY A 1 97 ? 2.380 -7.847 6.232 1.00 93.38 97 GLY A N 1
ATOM 709 C CA . GLY A 1 97 ? 1.437 -8.320 7.236 1.00 93.38 97 GLY A CA 1
ATOM 710 C C . GLY A 1 97 ? 0.992 -7.155 8.110 1.00 93.38 97 GLY A C 1
ATOM 711 O O . GLY A 1 97 ? 1.811 -6.405 8.640 1.00 93.38 97 GLY A O 1
ATOM 712 N N . ILE A 1 98 ? -0.319 -6.990 8.246 1.00 93.56 98 ILE A N 1
ATOM 713 C CA . ILE A 1 98 ? -0.956 -5.902 8.983 1.00 93.56 98 ILE A CA 1
ATOM 714 C C . ILE A 1 98 ? -1.633 -6.471 10.228 1.00 93.56 98 ILE A C 1
ATOM 716 O O . ILE A 1 98 ? -2.393 -7.441 10.159 1.00 93.56 98 ILE A O 1
ATOM 720 N N . GLU A 1 99 ? -1.445 -5.826 11.373 1.00 93.38 99 GLU A N 1
ATOM 721 C CA . GLU A 1 99 ? -2.276 -6.073 12.541 1.00 93.38 99 GLU A CA 1
ATOM 722 C C . GLU A 1 99 ? -3.683 -5.516 12.287 1.00 93.38 99 GLU A C 1
ATOM 724 O O . GLU A 1 99 ? -3.918 -4.310 12.315 1.00 93.38 99 GLU A O 1
ATOM 729 N N . GLY A 1 100 ? -4.656 -6.401 12.060 1.00 86.06 100 GLY A N 1
ATOM 730 C CA . GLY A 1 100 ? -6.014 -6.010 11.654 1.00 86.06 100 GLY A CA 1
ATOM 731 C C . GLY A 1 100 ? -6.787 -5.120 12.643 1.00 86.06 100 GLY A C 1
ATOM 732 O O . GLY A 1 100 ? -7.833 -4.586 12.281 1.00 86.06 100 GLY A O 1
ATOM 733 N N . SER A 1 101 ? -6.301 -4.954 13.877 1.00 87.62 101 SER A N 1
ATOM 734 C CA . SER A 1 101 ? -6.926 -4.104 14.903 1.00 87.62 101 SER A CA 1
ATOM 735 C C . SER A 1 101 ? -6.439 -2.652 14.855 1.00 87.62 101 SER A C 1
ATOM 737 O O . SER A 1 101 ? -7.209 -1.737 15.140 1.00 87.62 101 SER A O 1
ATOM 739 N N . THR A 1 102 ? -5.164 -2.446 14.527 1.00 88.50 102 THR A N 1
ATOM 740 C CA . THR A 1 102 ? -4.461 -1.152 14.599 1.00 88.50 102 THR A CA 1
ATOM 741 C C . THR A 1 102 ? -4.098 -0.616 13.214 1.00 88.50 102 THR A C 1
ATOM 743 O O . THR A 1 102 ? -3.923 0.591 13.041 1.00 88.50 102 THR A O 1
ATOM 746 N N . GLY A 1 103 ? -4.028 -1.494 12.210 1.00 88.81 103 GLY A N 1
ATOM 747 C CA . GLY A 1 103 ? -3.521 -1.167 10.884 1.00 88.81 103 GLY A CA 1
ATOM 748 C C . GLY A 1 103 ? -2.000 -1.021 10.850 1.00 88.81 103 GLY A C 1
ATOM 749 O O . GLY A 1 103 ? -1.479 -0.448 9.898 1.00 88.81 103 GLY A O 1
ATOM 750 N N . GLU A 1 104 ? -1.284 -1.476 11.878 1.00 92.44 104 GLU A N 1
ATOM 751 C CA . GLU A 1 104 ? 0.178 -1.412 11.930 1.00 92.44 104 GLU A CA 1
ATOM 752 C C . GLU A 1 104 ? 0.809 -2.558 11.140 1.00 92.44 104 GLU A C 1
ATOM 754 O O . GLU A 1 104 ? 0.317 -3.685 11.150 1.00 92.44 104 GLU A O 1
ATOM 759 N N . VAL A 1 105 ? 1.905 -2.277 10.442 1.00 91.88 105 VAL A N 1
ATOM 760 C CA . VAL A 1 105 ? 2.683 -3.291 9.731 1.00 91.88 105 VAL A CA 1
ATOM 761 C C . VAL A 1 105 ? 3.449 -4.118 10.761 1.00 91.88 105 VAL A C 1
ATOM 763 O O . VAL A 1 105 ? 4.312 -3.606 11.468 1.00 91.88 105 VAL A O 1
ATOM 766 N N . MET A 1 106 ? 3.144 -5.404 10.848 1.00 91.88 106 MET A N 1
ATOM 767 C CA . MET A 1 106 ? 3.809 -6.355 11.741 1.00 91.88 106 MET A CA 1
ATOM 768 C C . MET A 1 106 ? 5.031 -6.995 11.095 1.00 91.88 106 MET A C 1
ATOM 770 O O . MET A 1 106 ? 6.016 -7.299 11.764 1.00 91.88 106 MET A O 1
ATOM 774 N N . GLU A 1 107 ? 4.947 -7.204 9.789 1.00 90.44 107 GLU A N 1
ATOM 775 C CA . GLU A 1 107 ? 5.947 -7.885 8.986 1.00 90.44 107 GLU A CA 1
ATOM 776 C C . GLU A 1 107 ? 5.946 -7.282 7.585 1.00 90.44 107 GLU A C 1
ATOM 778 O O . GLU A 1 107 ? 4.907 -6.854 7.080 1.00 90.44 107 GLU A O 1
ATOM 783 N N . ALA A 1 108 ? 7.124 -7.222 6.979 1.00 90.19 108 ALA A N 1
ATOM 784 C CA . ALA A 1 108 ? 7.296 -6.802 5.603 1.00 90.19 108 ALA A CA 1
ATOM 785 C C . ALA A 1 108 ? 8.345 -7.711 4.955 1.00 90.19 108 ALA A C 1
ATOM 787 O O . ALA A 1 108 ? 9.496 -7.749 5.392 1.00 90.19 108 ALA A O 1
ATOM 788 N N . GLU A 1 109 ? 7.948 -8.455 3.931 1.00 90.12 109 GLU A N 1
ATOM 789 C CA . GLU A 1 109 ? 8.789 -9.421 3.231 1.00 90.12 109 GLU A CA 1
ATOM 790 C C . GLU A 1 109 ? 8.905 -9.048 1.755 1.00 90.12 109 GLU A C 1
ATOM 792 O O . GLU A 1 109 ? 7.909 -8.832 1.073 1.00 90.12 109 GLU A O 1
ATOM 797 N N . LEU A 1 110 ? 10.141 -8.960 1.260 1.00 88.56 110 LEU A N 1
ATOM 798 C CA . LEU A 1 110 ? 10.421 -8.702 -0.146 1.00 88.56 110 LEU A CA 1
ATOM 799 C C . LEU A 1 110 ? 10.626 -10.032 -0.878 1.00 88.56 110 LEU A C 1
ATOM 801 O O . LEU A 1 110 ? 11.449 -10.847 -0.458 1.00 88.56 110 LEU A O 1
ATOM 805 N N . ILE A 1 111 ? 9.918 -10.221 -1.984 1.00 85.12 111 ILE A N 1
ATOM 806 C CA . ILE A 1 111 ? 9.880 -11.451 -2.773 1.00 85.12 111 ILE A CA 1
ATOM 807 C C . ILE A 1 111 ? 10.363 -11.132 -4.193 1.00 85.12 111 ILE A C 1
ATOM 809 O O . ILE A 1 111 ? 10.005 -10.105 -4.758 1.00 85.12 111 ILE A O 1
ATOM 813 N N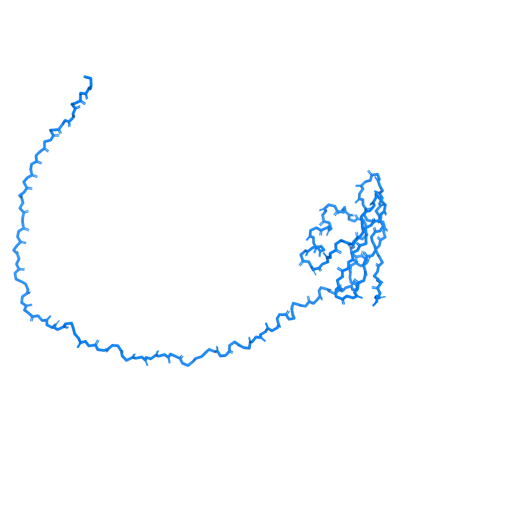 . ASP A 1 112 ? 11.185 -11.998 -4.776 1.00 83.94 112 ASP A N 1
ATOM 814 C CA . ASP A 1 112 ? 11.565 -11.937 -6.196 1.00 83.94 112 ASP A CA 1
ATOM 815 C C . ASP A 1 112 ? 10.576 -12.809 -6.993 1.00 83.94 112 ASP A C 1
ATOM 817 O O . ASP A 1 112 ? 10.336 -13.953 -6.585 1.00 83.94 112 ASP A O 1
ATOM 821 N N . LEU A 1 113 ? 9.945 -12.269 -8.046 1.00 77.38 113 LEU A N 1
ATOM 822 C CA . LEU A 1 113 ? 8.826 -12.905 -8.771 1.00 77.38 113 LEU A CA 1
ATOM 823 C C . LEU A 1 113 ? 9.210 -13.464 -10.149 1.00 77.38 113 LEU A C 1
ATOM 825 O O . LEU A 1 113 ? 9.990 -12.821 -10.885 1.00 77.38 113 LEU A O 1
#

pLDDT: mean 71.01, std 19.17, range [39.03, 93.81]

Radius of gyration: 33.98 Å; chains: 1; bounding box: 61×82×56 Å

Secondary structure (DSSP, 8-state):
------------------------S-------------------------HHHHHHHSTTSBHHHHHHHHHHTT-EEEEE-SSEEEEEETTEEEEEEEETTTTEEEEEEEEE-

Sequence (113 aa):
MDTNLSTDPSSSDEVVSEDTPATLPNLAVPDMSLPQPSQPLEEAMTPAPPTADLSTGLVGQNIDAVMPMLEQAGWMVVTRTPQLIQLDRDGQGLDLGIEGSTGEVMEAELIDL

Foldseek 3Di:
DDDDDDDDDDDDDDDDDDDDDDDDPDDDDPPPPDDDDPPPPPPP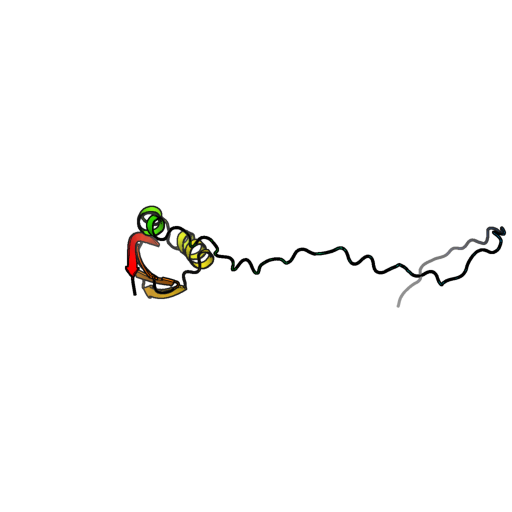PVVLPPPVVCFVVQAFDACVVVVVVCVVSVWDFPDDDLFWTWTDDPQKIWIFGADSVRNGGHGIDIDGD